Protein AF-A0A820RK77-F1 (afdb_monomer_lite)

Radius of gyration: 16.54 Å; chains: 1; bounding box: 30×36×49 Å

Organism: NCBI:txid433720

Secondary structure (DSSP, 8-state):
-HHHHHH-HHHHHHHHHTTEEEES-TTSTT-EEEE--TTTS-HHHHHHHHHHHH-PPPSSHHHHTTTS---HHHHHHT-HHHHHHHTT-HHHHTS--

pLDDT: mean 74.95, std 13.91, range [43.22, 89.5]

Sequence (97 aa):
MRKLIREMPKMALLMLNKCSIMVGDSGTNVHKIIFVYEFLEDQYTINDWEEDNFGVQKKSEELMSALYTTNKVDLVRHHPLFMMESCEIPDLMSHPL

Structure (mmCIF, N/CA/C/O backbone):
data_AF-A0A820RK77-F1
#
_entry.id   AF-A0A820RK77-F1
#
loop_
_atom_site.group_PDB
_atom_site.id
_atom_site.type_symbol
_atom_site.label_atom_id
_atom_site.label_alt_id
_atom_site.label_comp_id
_atom_site.label_asym_id
_atom_site.label_entity_id
_atom_site.label_seq_id
_atom_site.pdbx_PDB_ins_code
_atom_site.Cartn_x
_atom_site.Cartn_y
_atom_site.Cartn_z
_atom_site.occupancy
_atom_site.B_iso_or_equiv
_atom_site.auth_seq_id
_atom_site.auth_comp_id
_atom_site.auth_asym_id
_atom_site.auth_atom_id
_atom_site.pdbx_PDB_model_num
ATOM 1 N N . MET A 1 1 ? -2.973 3.610 -8.177 1.00 82.19 1 MET A N 1
ATOM 2 C CA . MET A 1 1 ? -2.175 3.957 -6.983 1.00 82.19 1 MET A CA 1
ATOM 3 C C . MET A 1 1 ? -0.754 4.453 -7.283 1.00 82.19 1 MET A C 1
ATOM 5 O O . MET A 1 1 ? -0.400 5.533 -6.837 1.00 82.19 1 MET A O 1
ATOM 9 N N . ARG A 1 2 ? 0.045 3.737 -8.087 1.00 81.94 2 ARG A N 1
ATOM 10 C CA . ARG A 1 2 ? 1.461 4.051 -8.410 1.00 81.94 2 ARG A CA 1
ATOM 11 C C . ARG A 1 2 ? 1.759 5.526 -8.749 1.00 81.94 2 ARG A C 1
ATOM 13 O O . ARG A 1 2 ? 2.583 6.159 -8.099 1.00 81.94 2 ARG A O 1
ATOM 20 N N . LYS A 1 3 ? 1.040 6.107 -9.722 1.00 82.69 3 LYS A N 1
ATOM 21 C CA . LYS A 1 3 ? 1.182 7.536 -10.089 1.00 82.69 3 LYS A CA 1
ATOM 22 C C . LYS A 1 3 ? 0.843 8.478 -8.927 1.00 82.69 3 LYS A C 1
ATOM 24 O O . LYS A 1 3 ? 1.512 9.485 -8.749 1.00 82.69 3 LYS A O 1
ATOM 29 N N . LEU A 1 4 ? -0.154 8.119 -8.116 1.00 85.44 4 LEU A N 1
ATOM 30 C CA . LEU A 1 4 ? -0.611 8.921 -6.983 1.00 85.44 4 LEU A CA 1
ATOM 31 C C . LEU A 1 4 ? 0.452 8.996 -5.880 1.00 85.44 4 LEU A C 1
ATOM 33 O O . LEU A 1 4 ? 0.691 10.076 -5.361 1.00 85.44 4 LEU A O 1
ATOM 37 N N . ILE A 1 5 ? 1.124 7.881 -5.573 1.00 85.75 5 ILE A N 1
ATOM 38 C CA . ILE A 1 5 ? 2.228 7.839 -4.596 1.00 85.75 5 ILE A CA 1
ATOM 39 C C . ILE A 1 5 ? 3.371 8.755 -5.045 1.00 85.75 5 ILE A C 1
ATOM 41 O O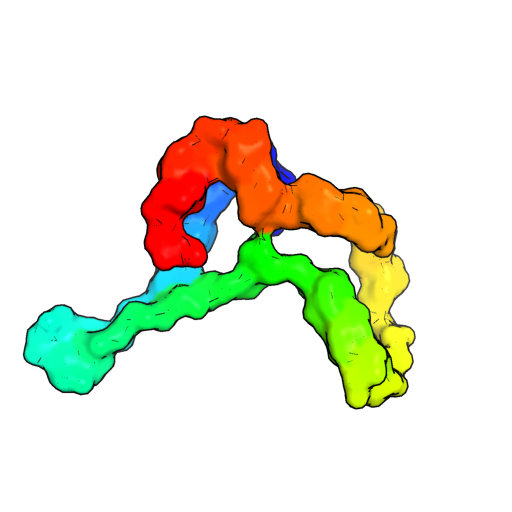 . ILE A 1 5 ? 3.874 9.544 -4.253 1.00 85.75 5 ILE A O 1
ATOM 45 N N . ARG A 1 6 ? 3.733 8.691 -6.331 1.00 84.06 6 ARG A N 1
ATOM 46 C CA . ARG A 1 6 ? 4.851 9.458 -6.891 1.00 84.06 6 ARG A CA 1
ATOM 47 C C . ARG A 1 6 ? 4.565 10.955 -7.014 1.00 84.06 6 ARG A C 1
ATOM 49 O O . ARG A 1 6 ? 5.430 11.768 -6.724 1.00 84.06 6 ARG A O 1
ATOM 56 N N . GLU A 1 7 ? 3.387 11.320 -7.513 1.00 88.06 7 GLU A N 1
ATOM 57 C CA . GLU A 1 7 ? 3.093 12.702 -7.922 1.00 88.06 7 GLU A CA 1
ATOM 58 C C . GLU A 1 7 ? 2.275 13.467 -6.875 1.00 88.06 7 GLU A C 1
ATOM 60 O O . GLU A 1 7 ? 2.376 14.688 -6.781 1.00 88.06 7 GLU A O 1
ATOM 65 N N . MET A 1 8 ? 1.462 12.773 -6.072 1.00 89.50 8 MET A N 1
ATOM 66 C CA . MET A 1 8 ? 0.548 13.389 -5.104 1.00 89.50 8 MET A CA 1
ATOM 67 C C . MET A 1 8 ? 0.449 12.570 -3.803 1.00 89.50 8 MET A C 1
ATOM 69 O O . MET A 1 8 ? -0.633 12.087 -3.448 1.00 89.50 8 MET A O 1
ATOM 73 N N . PRO A 1 9 ? 1.540 12.446 -3.032 1.00 87.50 9 PRO A N 1
ATOM 74 C CA . PRO A 1 9 ? 1.597 11.549 -1.876 1.00 87.50 9 PRO A CA 1
ATOM 75 C C . PRO A 1 9 ? 0.600 11.901 -0.763 1.00 87.50 9 PRO A C 1
ATOM 77 O O . PRO A 1 9 ? 0.039 11.021 -0.116 1.00 87.50 9 PRO A O 1
ATOM 80 N N . LYS A 1 10 ? 0.269 13.188 -0.597 1.00 88.62 10 LYS A N 1
ATOM 81 C CA . LYS A 1 10 ? -0.793 13.624 0.328 1.00 88.62 10 LYS A CA 1
ATOM 82 C C . LYS A 1 10 ? -2.168 13.076 -0.065 1.00 88.62 10 LYS A C 1
ATOM 84 O O . LYS A 1 10 ? -2.963 12.714 0.795 1.00 88.62 10 LYS A O 1
ATOM 89 N N . MET A 1 11 ? -2.450 13.004 -1.366 1.00 88.81 11 MET A N 1
ATOM 90 C CA . MET A 1 11 ? -3.700 12.435 -1.871 1.00 88.81 11 MET A CA 1
ATOM 91 C C . MET A 1 11 ? -3.691 10.907 -1.763 1.00 88.81 11 MET A C 1
ATOM 93 O O . MET A 1 11 ? -4.725 10.313 -1.471 1.00 88.81 11 MET A O 1
ATOM 97 N N . ALA A 1 12 ? -2.524 10.278 -1.942 1.00 88.81 12 ALA A N 1
ATOM 98 C CA . ALA A 1 12 ? -2.342 8.852 -1.690 1.00 88.81 12 ALA A CA 1
ATOM 99 C C . ALA A 1 12 ? -2.701 8.481 -0.243 1.00 88.81 12 ALA A C 1
ATOM 101 O O . ALA A 1 12 ? -3.473 7.549 -0.037 1.00 88.81 12 ALA A O 1
ATOM 102 N N . LEU A 1 13 ? -2.244 9.265 0.735 1.00 87.69 13 LEU A N 1
ATOM 103 C CA . LEU A 1 13 ? -2.581 9.067 2.145 1.00 87.69 13 LEU A CA 1
ATOM 104 C C . LEU A 1 13 ? -4.093 9.180 2.411 1.00 87.69 13 LEU A C 1
ATOM 106 O O . LEU A 1 13 ? -4.677 8.343 3.092 1.00 87.69 13 LEU A O 1
ATOM 110 N N . LEU A 1 14 ? -4.760 10.181 1.823 1.00 89.38 14 LEU A N 1
ATOM 111 C CA . LEU A 1 14 ? -6.218 10.330 1.935 1.00 89.38 14 LEU A CA 1
ATOM 112 C C . LEU A 1 14 ? -6.984 9.146 1.330 1.00 89.38 14 LEU A C 1
ATOM 114 O O . LEU A 1 14 ? -8.055 8.794 1.822 1.00 89.38 14 LEU A O 1
ATOM 118 N N . MET A 1 15 ? -6.448 8.547 0.268 1.00 88.19 15 MET A N 1
ATOM 119 C CA . MET A 1 15 ? -6.987 7.327 -0.331 1.00 88.19 15 MET A CA 1
ATOM 120 C C . MET A 1 15 ? -6.857 6.136 0.626 1.00 88.19 15 MET A C 1
ATOM 122 O O . MET A 1 15 ? -7.845 5.448 0.867 1.00 88.19 15 MET A O 1
ATOM 126 N N . LEU A 1 16 ? -5.683 5.934 1.235 1.00 89.06 16 LEU A N 1
ATOM 127 C CA . LEU A 1 16 ? -5.467 4.847 2.198 1.00 89.06 16 LEU A CA 1
ATOM 128 C C . LEU A 1 16 ? -6.344 4.986 3.446 1.00 89.06 16 LEU A C 1
ATOM 130 O O . LEU A 1 16 ? -6.909 3.997 3.902 1.00 89.06 16 LEU A O 1
ATOM 134 N N . ASN A 1 17 ? -6.575 6.206 3.935 1.00 87.25 17 ASN A N 1
ATOM 135 C CA . ASN A 1 17 ? -7.505 6.438 5.045 1.00 87.25 17 ASN A CA 1
ATOM 136 C C . ASN A 1 17 ? -8.917 5.899 4.746 1.00 87.25 17 ASN A C 1
ATOM 138 O O . ASN A 1 17 ? -9.575 5.348 5.629 1.00 87.25 17 ASN A O 1
ATOM 142 N N . LYS A 1 18 ? -9.378 6.009 3.491 1.00 88.81 18 LYS A N 1
ATOM 143 C CA . LYS A 1 18 ? -10.688 5.485 3.059 1.00 88.81 18 LYS A CA 1
ATOM 144 C C . LYS A 1 18 ? -10.739 3.962 2.955 1.00 88.81 18 LYS A C 1
ATOM 146 O O . LYS A 1 18 ? -11.825 3.409 2.828 1.00 88.81 18 LYS A O 1
ATOM 151 N N . CYS A 1 19 ? -9.591 3.300 3.011 1.00 88.19 19 CYS A N 1
ATOM 152 C CA . CYS A 1 19 ? -9.486 1.849 2.945 1.00 88.19 19 CYS A CA 1
ATOM 153 C C . CYS A 1 19 ? -9.549 1.198 4.337 1.00 88.19 19 CYS A C 1
ATOM 155 O O . CYS A 1 19 ? -9.454 -0.021 4.455 1.00 88.19 19 CYS A O 1
ATOM 157 N N . SER A 1 20 ? -9.741 1.999 5.389 1.00 88.88 20 SER A N 1
ATOM 158 C CA . SER A 1 20 ? -10.068 1.523 6.730 1.00 88.88 20 SER A CA 1
ATOM 159 C C . SER A 1 20 ? -11.576 1.623 6.973 1.00 88.88 20 SER A C 1
ATOM 161 O O . SER A 1 20 ? -12.191 2.674 6.790 1.00 88.88 20 SER A O 1
ATOM 163 N N . ILE A 1 21 ? -12.189 0.514 7.377 1.00 89.25 21 ILE A N 1
ATOM 164 C CA . ILE A 1 21 ? -13.612 0.431 7.700 1.00 89.25 21 ILE A CA 1
ATOM 165 C C . ILE A 1 21 ? -13.731 0.070 9.174 1.00 89.25 21 ILE A C 1
ATOM 167 O O . ILE A 1 21 ? -13.349 -1.021 9.594 1.00 89.25 21 ILE A O 1
ATOM 171 N N . MET A 1 22 ? -14.287 0.981 9.964 1.00 89.06 22 MET A N 1
ATOM 172 C CA . MET A 1 22 ? -14.597 0.729 11.367 1.00 89.06 22 MET A CA 1
ATOM 173 C C . MET A 1 22 ? -16.025 0.197 11.484 1.00 89.06 22 MET A C 1
ATOM 175 O O . MET A 1 22 ? -16.966 0.808 10.981 1.00 89.06 22 MET A O 1
ATOM 179 N N . VAL A 1 23 ? -16.191 -0.942 12.151 1.00 88.69 23 VAL A N 1
ATOM 180 C CA . VAL A 1 23 ? -17.501 -1.511 12.470 1.00 88.69 23 VAL A CA 1
ATOM 181 C C . VAL A 1 23 ? -17.636 -1.583 13.982 1.00 88.69 23 VAL A C 1
ATOM 183 O O . VAL A 1 23 ? -16.833 -2.236 14.643 1.00 88.69 23 VAL A O 1
ATOM 186 N N . GLY A 1 24 ? -18.671 -0.932 14.510 1.00 85.38 24 GLY A N 1
ATOM 187 C CA . GLY A 1 24 ? -18.935 -0.843 15.945 1.00 85.38 24 GLY A CA 1
ATOM 188 C C . GLY A 1 24 ? -18.023 0.149 16.675 1.00 85.38 24 GLY A C 1
ATOM 189 O O . GLY A 1 24 ? -16.882 0.392 16.280 1.00 85.38 24 GLY A O 1
ATOM 190 N N . ASP A 1 25 ? -18.528 0.698 17.777 1.00 86.88 25 ASP A N 1
ATOM 191 C CA . ASP A 1 25 ? -17.773 1.624 18.624 1.00 86.88 25 ASP A CA 1
ATOM 192 C C . ASP A 1 25 ? -16.787 0.876 19.521 1.00 86.88 25 ASP A C 1
ATOM 194 O O . ASP A 1 25 ? -17.038 -0.268 19.912 1.00 86.88 25 ASP A O 1
ATOM 198 N N . SER A 1 26 ? -15.707 1.555 19.911 1.00 77.56 26 SER A N 1
ATOM 199 C CA . SER A 1 26 ? -14.566 1.045 20.693 1.00 77.56 26 SER A CA 1
ATOM 200 C C . SER A 1 26 ? -14.902 0.489 22.088 1.00 77.56 26 SER A C 1
ATOM 202 O O . SER A 1 26 ? -14.025 -0.050 22.756 1.00 77.56 26 SER A O 1
ATOM 204 N N . GLY A 1 27 ? -16.165 0.569 22.519 1.00 79.38 27 GLY A N 1
ATOM 205 C CA . GLY A 1 27 ? -16.677 -0.026 23.760 1.00 79.38 27 GLY A CA 1
ATOM 206 C C . GLY A 1 27 ? -17.641 -1.202 23.565 1.00 79.38 27 GLY A C 1
ATOM 207 O O . GLY A 1 27 ? -18.201 -1.692 24.543 1.00 79.38 27 GLY A O 1
ATOM 208 N N . THR A 1 28 ? -17.882 -1.643 22.328 1.00 82.00 28 THR A N 1
ATOM 209 C CA . THR A 1 28 ? -18.829 -2.728 22.027 1.00 82.00 28 THR A CA 1
ATOM 210 C C . THR A 1 28 ? -18.107 -4.035 21.709 1.00 82.00 28 THR A C 1
ATOM 212 O O . THR A 1 28 ? -17.035 -4.036 21.110 1.00 82.00 28 THR A O 1
ATOM 215 N N . ASN A 1 29 ? -18.740 -5.174 22.009 1.00 82.88 29 ASN A N 1
ATOM 216 C CA . ASN A 1 29 ? -18.234 -6.511 21.646 1.00 82.88 29 ASN A CA 1
ATOM 217 C C . ASN A 1 29 ? -18.130 -6.747 20.123 1.00 82.88 29 ASN A C 1
ATOM 219 O O . ASN A 1 29 ? -17.731 -7.825 19.692 1.00 82.88 29 ASN A O 1
ATOM 223 N N . VAL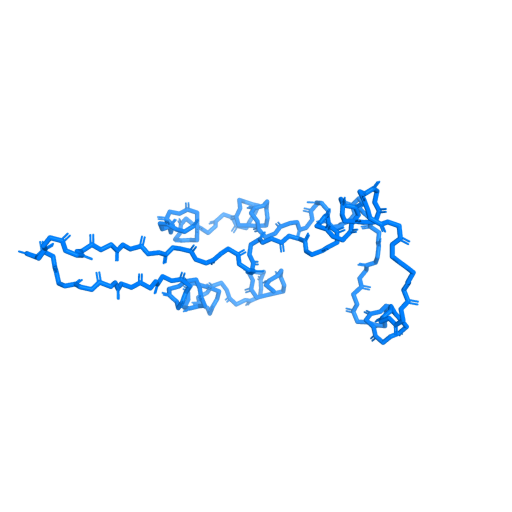 A 1 30 ? -18.538 -5.770 19.308 1.00 85.62 30 VAL A N 1
ATOM 224 C CA . VAL A 1 30 ? -18.563 -5.835 17.842 1.00 85.62 30 VAL A CA 1
ATOM 225 C C . VAL A 1 30 ? -17.485 -4.931 17.228 1.00 85.62 30 VAL A C 1
ATOM 227 O O . VAL A 1 30 ? -17.385 -4.871 16.005 1.00 85.62 30 VAL A O 1
ATOM 230 N N . HIS A 1 31 ? -16.667 -4.250 18.044 1.00 89.38 31 HIS A N 1
ATOM 231 C CA . HIS A 1 31 ? -15.620 -3.364 17.545 1.00 89.38 31 HIS A CA 1
ATOM 232 C C . HIS A 1 31 ? -14.594 -4.127 16.704 1.00 89.38 31 HIS A C 1
ATOM 234 O O . HIS A 1 31 ? -13.890 -5.010 17.198 1.00 89.38 31 HIS A O 1
ATOM 240 N N . LYS A 1 32 ? -14.497 -3.765 15.427 1.00 88.88 32 LYS A N 1
ATOM 241 C CA . LYS A 1 32 ? -13.490 -4.276 14.499 1.00 88.88 32 LYS A CA 1
ATOM 242 C C . LYS A 1 32 ? -13.094 -3.194 13.504 1.00 88.88 32 LYS A C 1
ATOM 244 O O . LYS A 1 32 ? -13.927 -2.405 13.060 1.00 88.88 32 LYS A O 1
ATOM 249 N N . ILE A 1 33 ? -11.822 -3.197 13.130 1.00 88.25 33 ILE A N 1
ATOM 250 C CA . ILE A 1 33 ? -11.286 -2.377 12.046 1.00 88.25 33 ILE A CA 1
ATOM 251 C C . ILE A 1 33 ? -10.916 -3.335 10.919 1.00 88.25 33 ILE A C 1
ATOM 253 O O . ILE A 1 33 ? -10.220 -4.323 11.144 1.00 88.25 33 ILE A O 1
ATOM 257 N N . ILE A 1 34 ? -11.439 -3.075 9.728 1.00 88.50 34 ILE A N 1
ATOM 258 C CA . ILE A 1 34 ? -11.200 -3.863 8.523 1.00 88.50 34 ILE A CA 1
ATOM 259 C C . ILE A 1 34 ? -10.353 -3.013 7.583 1.00 88.50 34 ILE A C 1
ATOM 261 O O . ILE A 1 34 ? -10.709 -1.871 7.295 1.00 88.50 34 ILE A O 1
ATOM 265 N N . PHE A 1 35 ? -9.257 -3.581 7.098 1.00 89.31 35 PHE A N 1
ATOM 266 C CA . PHE A 1 35 ? -8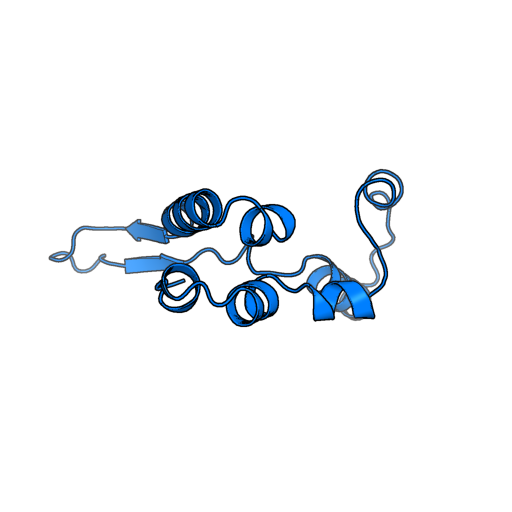.366 -2.947 6.136 1.00 89.31 35 PHE A CA 1
ATOM 267 C C . PHE A 1 35 ? -8.582 -3.556 4.750 1.00 89.31 35 PHE A C 1
ATOM 269 O O . PHE A 1 35 ? -8.597 -4.778 4.600 1.00 89.31 35 PHE A O 1
ATOM 276 N N . VAL A 1 36 ? -8.795 -2.702 3.749 1.00 86.38 36 VAL A N 1
ATOM 277 C CA . VAL A 1 36 ? -9.012 -3.089 2.351 1.00 86.38 36 VAL A CA 1
ATOM 278 C C . VAL A 1 36 ? -7.744 -2.803 1.551 1.00 86.38 36 VAL A C 1
ATOM 280 O O . VAL A 1 36 ? -7.341 -1.654 1.406 1.00 86.38 36 VAL A O 1
ATOM 283 N N . TYR A 1 37 ? -7.128 -3.848 1.004 1.00 83.69 37 TYR A N 1
ATOM 284 C CA . TYR A 1 37 ? -5.819 -3.771 0.345 1.00 83.69 37 TYR A CA 1
ATOM 285 C C . TYR A 1 37 ? -5.884 -3.552 -1.177 1.00 83.69 37 TYR A C 1
ATOM 287 O O . TYR A 1 37 ? -4.849 -3.552 -1.837 1.00 83.69 37 TYR A O 1
ATOM 295 N N . GLU A 1 38 ? -7.070 -3.281 -1.735 1.00 81.06 38 GLU A N 1
ATOM 296 C CA . GLU A 1 38 ? -7.338 -3.198 -3.186 1.00 81.06 38 GLU A CA 1
ATOM 297 C C . GLU A 1 38 ? -6.343 -2.314 -3.965 1.00 81.06 38 GLU A C 1
ATOM 299 O O . GLU A 1 38 ? -5.982 -2.618 -5.100 1.00 81.06 38 GLU A O 1
ATOM 304 N N . PHE A 1 39 ? -5.870 -1.214 -3.370 1.00 81.75 39 PHE A N 1
ATOM 305 C CA . PHE A 1 39 ? -4.946 -0.284 -4.036 1.00 81.75 39 PHE A CA 1
ATOM 306 C C . PHE A 1 39 ? -3.463 -0.573 -3.788 1.00 81.75 39 PHE A C 1
ATOM 308 O O . PHE A 1 39 ? -2.610 0.045 -4.438 1.00 81.75 39 PHE A O 1
ATOM 315 N N . LEU A 1 40 ? -3.166 -1.450 -2.830 1.00 79.56 40 LEU A N 1
ATOM 316 C CA . LEU A 1 40 ? -1.823 -1.935 -2.529 1.00 79.56 40 LEU A CA 1
ATOM 317 C C . LEU A 1 40 ? -1.518 -3.236 -3.261 1.00 79.56 40 LEU A C 1
ATOM 319 O O . LEU A 1 40 ? -0.348 -3.526 -3.472 1.00 79.56 40 LEU A O 1
ATOM 323 N N . GLU A 1 41 ? -2.544 -3.970 -3.678 1.00 72.88 41 GLU A N 1
ATOM 324 C CA . GLU A 1 41 ? -2.409 -5.190 -4.456 1.00 72.88 41 GLU A CA 1
ATOM 325 C C . GLU A 1 41 ? -2.082 -4.910 -5.929 1.00 72.88 41 GLU A C 1
ATOM 327 O O . GLU A 1 41 ? -2.574 -3.965 -6.556 1.00 72.88 41 GLU A O 1
ATOM 332 N N . ASP A 1 42 ? -1.239 -5.766 -6.505 1.00 68.06 42 ASP A N 1
ATOM 333 C CA . ASP A 1 42 ? -1.002 -5.788 -7.940 1.00 68.06 42 ASP A CA 1
ATOM 334 C C . ASP A 1 42 ? -1.951 -6.793 -8.591 1.00 68.06 42 ASP A C 1
ATOM 336 O O . ASP A 1 42 ? -1.711 -8.001 -8.557 1.00 68.06 42 ASP A O 1
ATOM 340 N N . GLN A 1 43 ? -3.031 -6.291 -9.199 1.00 64.88 43 GLN A N 1
ATOM 341 C CA . GLN A 1 43 ? -4.008 -7.131 -9.901 1.00 64.88 43 GLN A CA 1
ATOM 342 C C . GLN A 1 43 ? -3.361 -8.011 -10.978 1.00 64.88 43 GLN A C 1
ATOM 344 O O . GLN A 1 43 ? -3.893 -9.064 -11.293 1.00 64.88 43 GLN A O 1
ATOM 349 N N . TYR A 1 44 ? -2.193 -7.638 -11.510 1.00 62.22 44 TYR A N 1
ATOM 350 C CA . TYR A 1 44 ? -1.450 -8.503 -12.426 1.00 62.22 44 TYR A CA 1
ATOM 351 C C . TYR A 1 44 ? -0.909 -9.766 -11.753 1.00 62.22 44 TYR A C 1
ATOM 353 O O . TYR A 1 44 ? -0.986 -10.840 -12.338 1.00 62.22 44 TYR A O 1
ATOM 361 N N . THR A 1 45 ? -0.384 -9.650 -10.533 1.00 60.72 45 THR A N 1
ATOM 362 C CA . THR A 1 45 ? 0.095 -10.800 -9.752 1.00 60.72 45 THR A CA 1
ATOM 363 C C . THR A 1 45 ? -1.074 -11.690 -9.332 1.00 60.72 45 THR A C 1
ATOM 365 O O . THR A 1 45 ? -0.956 -12.910 -9.381 1.00 60.72 45 THR A O 1
ATOM 368 N N . ILE A 1 46 ? -2.214 -11.086 -8.976 1.00 59.47 46 ILE A N 1
ATOM 369 C CA . ILE A 1 46 ? -3.445 -11.813 -8.631 1.00 59.47 46 ILE A CA 1
ATOM 370 C C . ILE A 1 46 ? -3.993 -12.558 -9.853 1.00 59.47 46 ILE A C 1
ATOM 372 O O . ILE A 1 46 ? -4.257 -13.751 -9.762 1.00 59.47 46 ILE A O 1
ATOM 376 N N . ASN A 1 47 ? -4.089 -11.895 -11.008 1.00 61.91 47 ASN A N 1
ATOM 377 C CA . ASN A 1 47 ? -4.584 -12.512 -12.239 1.00 61.91 47 ASN A CA 1
ATOM 378 C C . ASN A 1 47 ? -3.670 -13.643 -12.731 1.00 61.91 47 ASN A C 1
ATOM 380 O O . ASN A 1 47 ? -4.175 -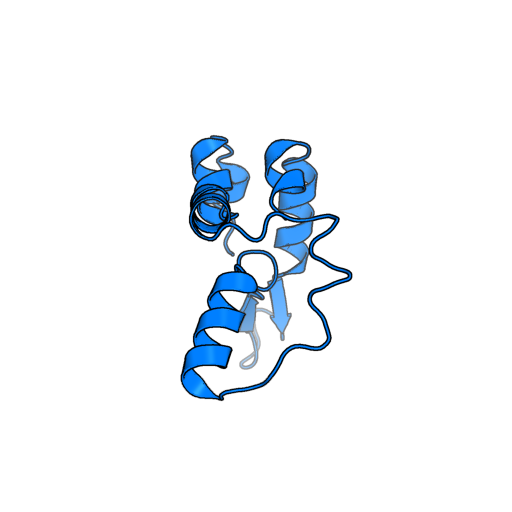14.640 -13.223 1.00 61.91 47 ASN A O 1
ATOM 384 N N . ASP A 1 48 ? -2.346 -13.535 -12.569 1.00 61.72 48 ASP A N 1
ATOM 385 C CA . ASP A 1 48 ? -1.402 -14.615 -12.908 1.00 61.72 48 ASP A CA 1
ATOM 386 C C . ASP A 1 48 ? -1.612 -15.840 -11.999 1.00 61.72 48 ASP A C 1
ATOM 388 O O . ASP A 1 48 ? -1.664 -16.970 -12.475 1.00 61.72 48 ASP A O 1
ATOM 392 N N . TRP A 1 49 ? -1.825 -15.618 -10.695 1.00 57.47 49 TRP A N 1
ATOM 393 C CA . TRP A 1 49 ? -2.179 -16.688 -9.757 1.00 57.47 49 TRP A CA 1
ATOM 394 C C . TRP A 1 49 ? -3.546 -17.307 -10.068 1.00 57.47 49 TRP A C 1
ATOM 396 O O . TRP A 1 49 ? -3.725 -18.510 -9.891 1.00 57.47 49 TRP A O 1
ATOM 406 N N . GLU A 1 50 ? -4.524 -16.517 -10.507 1.00 58.19 50 GLU A N 1
ATOM 407 C CA . GLU A 1 50 ? -5.840 -17.022 -10.911 1.00 58.19 50 GLU A CA 1
ATOM 408 C C . GLU A 1 50 ? -5.794 -17.760 -12.257 1.00 58.19 50 GLU A C 1
ATOM 410 O O . GLU A 1 50 ? -6.453 -18.788 -12.407 1.00 58.19 50 GLU A O 1
ATOM 415 N N . GLU A 1 51 ? -4.991 -17.301 -13.219 1.00 59.38 51 GLU A N 1
ATOM 416 C CA . GLU A 1 51 ? -4.768 -17.966 -14.509 1.00 59.38 51 GLU A CA 1
ATOM 417 C C . GLU A 1 51 ? -4.084 -19.326 -14.321 1.00 59.38 51 GLU A C 1
ATOM 419 O O . GLU A 1 51 ? -4.557 -20.318 -14.887 1.00 59.38 51 GLU A O 1
ATOM 424 N N . ASP A 1 52 ? -3.059 -19.397 -13.464 1.00 57.97 52 ASP A N 1
ATOM 425 C CA . ASP A 1 52 ? -2.364 -20.643 -13.115 1.00 57.97 52 ASP A CA 1
ATOM 426 C C . ASP A 1 52 ? -3.269 -21.632 -12.354 1.00 57.97 52 ASP A C 1
ATOM 428 O O . ASP A 1 52 ? -3.111 -22.847 -12.493 1.00 57.97 52 ASP A O 1
ATOM 432 N N . ASN A 1 53 ? -4.244 -21.141 -11.578 1.00 52.47 53 ASN A N 1
ATOM 433 C CA . ASN A 1 53 ? -5.125 -21.988 -10.764 1.00 52.47 53 ASN A CA 1
ATOM 434 C C . ASN A 1 53 ? -6.475 -22.338 -11.420 1.00 52.47 53 ASN A C 1
ATOM 436 O O . ASN A 1 53 ? -7.068 -23.354 -11.052 1.00 52.47 53 ASN A O 1
ATOM 440 N N . PHE A 1 54 ? -6.982 -21.544 -12.373 1.00 54.28 54 PHE A N 1
ATOM 441 C CA . PHE A 1 54 ? -8.348 -21.698 -12.903 1.00 54.28 54 PHE A CA 1
ATOM 442 C C . PHE A 1 54 ? -8.491 -21.632 -14.432 1.00 54.28 54 PHE A C 1
ATOM 444 O O . PHE A 1 54 ? -9.598 -21.840 -14.931 1.00 54.28 54 PHE A O 1
ATOM 451 N N . GLY A 1 55 ? -7.418 -21.414 -15.205 1.00 51.03 55 GLY A N 1
ATOM 452 C CA . GLY A 1 55 ? -7.439 -21.591 -16.667 1.00 51.03 55 GLY A CA 1
ATOM 453 C C . GLY A 1 55 ? -8.467 -20.730 -17.420 1.00 51.03 55 GLY A C 1
ATOM 454 O O . GLY A 1 55 ? -9.014 -21.162 -18.438 1.00 51.03 55 GLY A O 1
ATOM 455 N N . VAL A 1 56 ? -8.774 -19.528 -16.923 1.00 54.19 56 VAL A N 1
ATOM 456 C CA . VAL A 1 56 ? -9.814 -18.654 -17.490 1.00 54.19 56 VAL A CA 1
ATOM 457 C C . VAL A 1 56 ? -9.230 -17.742 -18.578 1.00 54.19 56 VAL A C 1
ATOM 459 O O . VAL A 1 56 ? -8.340 -16.936 -18.330 1.00 54.19 56 VAL A O 1
ATOM 462 N N . GLN A 1 57 ? -9.750 -17.857 -19.807 1.00 49.78 57 GLN A N 1
ATOM 463 C CA . GLN A 1 57 ? -9.331 -17.063 -20.971 1.00 49.78 57 GLN A CA 1
ATOM 464 C C . GLN A 1 57 ? -9.860 -15.614 -20.959 1.00 49.78 57 GLN A C 1
ATOM 466 O O . GLN A 1 57 ? -11.033 -15.342 -20.700 1.00 49.78 57 GLN A O 1
ATOM 471 N N . LYS A 1 58 ? -8.960 -14.697 -21.333 1.00 52.97 58 LYS A N 1
ATOM 472 C CA . LYS A 1 58 ? -9.063 -13.231 -21.319 1.00 52.97 58 LYS A CA 1
ATOM 473 C C . LYS A 1 58 ? -9.991 -12.637 -22.378 1.00 52.97 58 LYS A C 1
ATOM 475 O O . LYS A 1 58 ? -9.819 -12.856 -23.572 1.00 52.97 58 LYS A O 1
ATOM 480 N N . LYS A 1 59 ? -10.902 -11.761 -21.934 1.00 43.22 59 LYS A N 1
ATOM 481 C CA . LYS A 1 59 ? -11.667 -10.835 -22.797 1.00 43.22 59 LYS A CA 1
ATOM 482 C C . LYS A 1 59 ? -11.520 -9.355 -22.399 1.00 43.22 59 LYS A C 1
ATOM 484 O O . LYS A 1 59 ? -12.216 -8.510 -22.946 1.00 43.22 59 LYS A O 1
ATOM 489 N N . SER A 1 60 ? -10.628 -9.037 -21.453 1.00 49.41 60 SER A N 1
ATOM 490 C CA . SER A 1 60 ? -10.505 -7.695 -20.848 1.00 49.41 60 SER A CA 1
ATOM 491 C C . SER A 1 60 ? -9.164 -6.980 -21.107 1.00 49.41 60 SER A C 1
ATOM 493 O O . SER A 1 60 ? -9.013 -5.823 -20.715 1.00 49.41 60 SER A O 1
ATOM 495 N N . GLU A 1 61 ? -8.176 -7.624 -21.734 1.00 52.72 61 GLU A N 1
ATOM 496 C CA . GLU A 1 61 ? -6.806 -7.080 -21.823 1.00 52.72 61 GLU A CA 1
ATOM 497 C C . GLU A 1 61 ? -6.616 -5.961 -22.857 1.00 52.72 61 GLU A C 1
ATOM 499 O O . GLU A 1 61 ? -5.809 -5.057 -22.628 1.00 52.72 61 GLU A O 1
ATOM 504 N N . GLU A 1 62 ? -7.367 -5.964 -23.963 1.00 49.28 62 GLU A N 1
ATOM 505 C CA . GLU A 1 62 ? -7.134 -5.019 -25.069 1.00 49.28 62 GLU A CA 1
ATOM 506 C C . GLU A 1 62 ? -7.372 -3.551 -24.682 1.00 49.28 62 GLU A C 1
ATOM 508 O O . GLU A 1 62 ? -6.698 -2.666 -25.205 1.00 49.28 62 GLU A O 1
ATOM 513 N N . LEU A 1 63 ? -8.269 -3.268 -23.729 1.00 43.41 63 LEU A N 1
ATOM 514 C CA . LEU A 1 63 ? -8.543 -1.889 -23.302 1.00 43.41 63 LEU A CA 1
ATOM 515 C C . LEU A 1 63 ? -7.564 -1.370 -22.233 1.00 43.41 63 LEU A C 1
ATOM 517 O O . LEU A 1 63 ? -7.334 -0.165 -22.145 1.00 43.41 63 LEU A O 1
ATOM 521 N N . MET A 1 64 ? -6.966 -2.258 -21.433 1.00 48.53 64 MET A N 1
ATOM 522 C CA . MET A 1 64 ? -6.065 -1.886 -20.331 1.00 48.53 64 MET A CA 1
ATOM 523 C C . MET A 1 64 ? -4.599 -1.767 -20.771 1.00 48.53 64 MET A C 1
ATOM 525 O O . MET A 1 64 ? -3.851 -0.962 -20.209 1.00 48.53 64 MET A O 1
ATOM 529 N N . SER A 1 65 ? -4.202 -2.497 -21.821 1.00 50.12 65 SER A N 1
ATOM 530 C CA . SER A 1 65 ? -2.842 -2.474 -22.384 1.00 50.12 65 SER A CA 1
ATOM 531 C C . SER A 1 65 ? -2.413 -1.106 -22.933 1.00 50.12 65 SER A C 1
ATOM 533 O O . SER A 1 65 ? -1.217 -0.863 -23.077 1.00 50.12 65 SER A O 1
ATOM 535 N N . ALA A 1 66 ? -3.350 -0.209 -23.259 1.00 47.91 66 ALA A N 1
ATOM 536 C CA . ALA A 1 66 ? -3.024 1.106 -23.818 1.00 47.91 66 ALA A CA 1
ATOM 537 C C . ALA A 1 66 ? -2.624 2.148 -22.752 1.00 47.91 66 ALA A C 1
ATOM 539 O O . ALA A 1 66 ? -2.027 3.170 -23.083 1.00 47.91 66 ALA A O 1
ATOM 540 N N . LEU A 1 67 ? -2.948 1.908 -21.475 1.00 47.94 67 LEU A N 1
ATOM 541 C CA . LEU A 1 67 ? -2.723 2.861 -20.377 1.00 47.94 67 LEU A CA 1
ATOM 542 C C . LEU A 1 67 ? -1.727 2.362 -19.320 1.00 47.94 67 LEU A C 1
ATOM 544 O O . LEU A 1 67 ? -1.219 3.171 -18.534 1.00 47.94 67 LEU A O 1
ATOM 548 N N . TYR A 1 68 ? -1.432 1.061 -19.304 1.00 58.47 68 TYR A N 1
ATOM 549 C CA . TYR A 1 68 ? -0.602 0.416 -18.290 1.00 58.47 68 TYR A CA 1
ATOM 550 C C . TYR A 1 68 ? 0.393 -0.562 -18.919 1.00 58.47 68 TYR A C 1
ATOM 552 O O . TYR A 1 68 ? 0.090 -1.224 -19.908 1.00 58.47 68 TYR A O 1
ATOM 560 N N . THR A 1 69 ? 1.591 -0.648 -18.331 1.00 65.25 69 THR A N 1
ATOM 561 C CA . THR A 1 69 ? 2.581 -1.662 -18.719 1.00 65.25 69 THR A CA 1
ATOM 562 C C . THR A 1 69 ? 2.103 -3.044 -18.287 1.00 65.25 69 THR A C 1
ATOM 564 O O . THR A 1 69 ? 1.573 -3.203 -17.190 1.00 65.25 69 THR A O 1
ATOM 567 N N . THR A 1 70 ? 2.304 -4.035 -19.148 1.00 67.81 70 THR A N 1
ATOM 568 C CA . THR A 1 70 ? 2.034 -5.455 -18.878 1.00 67.81 70 THR A CA 1
ATOM 569 C C . THR A 1 70 ? 3.313 -6.211 -18.493 1.00 67.81 70 THR A C 1
ATOM 571 O O . THR A 1 70 ? 3.289 -7.410 -18.218 1.00 67.81 70 THR A O 1
ATOM 574 N N . ASN A 1 71 ? 4.459 -5.517 -18.457 1.00 73.00 71 ASN A N 1
ATOM 575 C CA . ASN A 1 71 ? 5.743 -6.109 -18.106 1.00 73.00 71 ASN A CA 1
ATOM 576 C C . ASN A 1 71 ? 5.797 -6.428 -16.606 1.00 73.00 71 ASN A C 1
ATOM 578 O O . ASN A 1 71 ? 5.897 -5.525 -15.774 1.00 73.00 71 ASN A O 1
ATOM 582 N N . LYS A 1 72 ? 5.813 -7.723 -16.274 1.00 68.88 72 LYS A N 1
ATOM 583 C CA . LYS A 1 72 ? 5.873 -8.237 -14.896 1.00 68.88 72 LYS A CA 1
ATOM 584 C C . LYS A 1 72 ? 7.021 -7.638 -14.082 1.00 68.88 72 LYS A C 1
ATOM 586 O O . LYS A 1 72 ? 6.830 -7.268 -12.928 1.00 68.88 72 LYS A O 1
ATOM 591 N N . VAL A 1 73 ? 8.206 -7.494 -14.677 1.00 74.00 73 VAL A N 1
ATOM 592 C CA . VAL A 1 73 ? 9.380 -6.952 -13.971 1.00 74.00 73 VAL A CA 1
ATOM 593 C C . VAL A 1 73 ? 9.153 -5.491 -13.592 1.00 74.00 73 VAL A C 1
ATOM 595 O O . VAL A 1 73 ? 9.471 -5.085 -12.474 1.00 74.00 73 VAL A O 1
ATOM 598 N N . ASP A 1 74 ? 8.561 -4.708 -14.493 1.00 73.38 74 ASP A N 1
ATOM 599 C CA . ASP A 1 74 ? 8.245 -3.306 -14.223 1.00 73.38 74 ASP A CA 1
ATOM 600 C C . ASP A 1 74 ? 7.097 -3.177 -13.223 1.00 73.38 74 ASP A C 1
ATOM 602 O O . ASP A 1 74 ? 7.116 -2.279 -12.382 1.00 73.38 74 ASP A O 1
ATOM 606 N N . LEU A 1 75 ? 6.123 -4.085 -13.272 1.00 73.81 75 LEU A N 1
ATOM 607 C CA . LEU A 1 75 ? 5.006 -4.111 -12.340 1.00 73.81 75 LEU A CA 1
ATOM 608 C C . LEU A 1 75 ? 5.468 -4.423 -10.911 1.00 73.81 75 LEU A C 1
ATOM 610 O O . LEU A 1 75 ? 5.134 -3.674 -9.995 1.00 73.81 75 LEU A O 1
ATOM 614 N N . VAL A 1 76 ? 6.332 -5.419 -10.722 1.00 75.06 76 VAL A N 1
ATOM 615 C CA . VAL A 1 76 ? 6.915 -5.708 -9.405 1.00 75.06 76 VAL A CA 1
ATOM 616 C C . VAL A 1 76 ? 7.787 -4.545 -8.930 1.00 75.06 76 VAL A C 1
ATOM 618 O O . VAL A 1 76 ? 7.638 -4.091 -7.802 1.00 75.06 76 VAL A O 1
ATOM 621 N N . ARG A 1 77 ? 8.656 -3.990 -9.786 1.00 74.88 77 ARG A N 1
ATOM 622 C CA . ARG A 1 77 ? 9.540 -2.869 -9.405 1.00 74.88 77 ARG A CA 1
ATOM 623 C C . ARG A 1 77 ? 8.789 -1.609 -8.989 1.00 74.88 77 ARG A C 1
ATOM 625 O O . ARG A 1 77 ? 9.263 -0.872 -8.135 1.00 74.88 77 ARG A O 1
ATOM 632 N N . HIS A 1 78 ? 7.628 -1.362 -9.585 1.00 75.88 78 HIS A N 1
ATOM 633 C CA . HIS A 1 78 ? 6.790 -0.208 -9.271 1.00 75.88 78 HIS A CA 1
ATOM 634 C C . HIS A 1 78 ? 5.580 -0.605 -8.423 1.00 75.88 78 HIS A C 1
ATOM 636 O O . HIS A 1 78 ? 4.514 0.000 -8.563 1.00 75.88 78 HIS A O 1
ATOM 642 N N . HIS A 1 79 ? 5.694 -1.655 -7.608 1.00 81.62 79 HIS A N 1
ATOM 643 C CA . HIS A 1 79 ? 4.638 -2.034 -6.679 1.00 81.62 79 HIS A CA 1
ATOM 644 C C . HIS A 1 79 ? 4.372 -0.880 -5.698 1.00 81.62 79 HIS A C 1
ATOM 646 O O . HIS A 1 79 ? 5.337 -0.278 -5.224 1.00 81.62 79 HIS A O 1
ATOM 652 N N . PRO A 1 80 ? 3.110 -0.565 -5.352 1.00 83.81 80 PRO A N 1
ATOM 653 C CA . PRO A 1 80 ? 2.781 0.520 -4.427 1.00 83.81 80 PRO A CA 1
ATOM 654 C C . PRO A 1 80 ? 3.610 0.514 -3.134 1.00 83.81 80 PRO A C 1
ATOM 656 O O . PRO A 1 80 ? 4.134 1.559 -2.769 1.00 83.81 80 PRO A O 1
ATOM 659 N N . LEU A 1 81 ? 3.810 -0.651 -2.507 1.00 83.88 81 LEU A N 1
ATOM 660 C CA . LEU A 1 81 ? 4.637 -0.785 -1.296 1.00 83.88 81 LEU A CA 1
ATOM 661 C C . LEU A 1 81 ? 6.109 -0.398 -1.522 1.00 83.88 81 LEU A C 1
ATOM 663 O O . LEU A 1 81 ? 6.639 0.438 -0.796 1.00 83.88 81 LEU A O 1
ATOM 667 N N . PHE A 1 82 ? 6.753 -0.926 -2.569 1.00 83.38 82 PHE A N 1
ATOM 668 C CA . PHE A 1 82 ? 8.135 -0.546 -2.900 1.00 83.38 82 PHE A CA 1
ATOM 669 C C . PHE A 1 82 ? 8.238 0.925 -3.304 1.00 83.38 82 PHE A C 1
ATOM 671 O O . PHE A 1 82 ? 9.231 1.589 -3.023 1.00 83.38 82 PHE A O 1
ATOM 678 N N . MET A 1 83 ? 7.195 1.468 -3.935 1.00 83.81 83 MET A N 1
ATOM 679 C CA . MET A 1 83 ? 7.147 2.886 -4.264 1.00 83.81 83 MET A CA 1
ATOM 680 C C . MET A 1 83 ? 7.078 3.757 -3.009 1.00 83.81 83 MET A C 1
ATOM 682 O O . MET A 1 83 ? 7.785 4.757 -2.955 1.00 83.81 83 MET A O 1
ATOM 686 N N . MET A 1 84 ? 6.285 3.385 -2.000 1.00 83.62 84 MET A N 1
ATOM 687 C CA . MET A 1 84 ? 6.218 4.120 -0.729 1.00 83.62 84 MET A CA 1
ATOM 688 C C . MET A 1 84 ? 7.569 4.142 -0.010 1.00 83.62 84 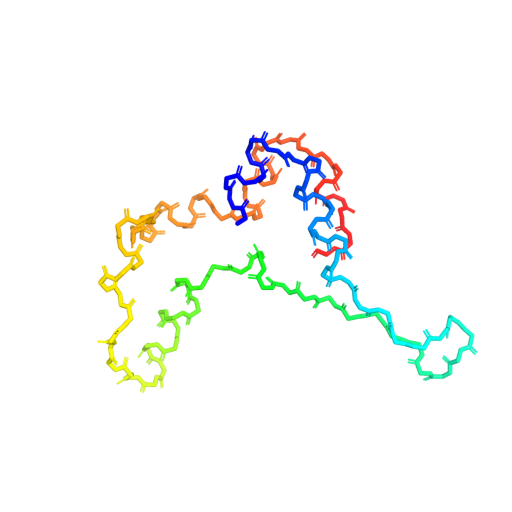MET A C 1
ATOM 690 O O . MET A 1 84 ? 7.962 5.196 0.489 1.00 83.62 84 MET A O 1
ATOM 694 N N . GLU A 1 85 ? 8.297 3.022 -0.032 1.00 82.94 85 GLU A N 1
ATOM 695 C CA . GLU A 1 85 ? 9.662 2.928 0.494 1.00 82.94 85 GLU A CA 1
ATOM 696 C C . GLU A 1 85 ? 10.624 3.825 -0.302 1.00 82.94 85 GLU A C 1
ATOM 698 O O . GLU A 1 85 ? 11.285 4.691 0.266 1.00 82.94 85 GLU A O 1
ATOM 703 N N . SER A 1 86 ? 10.652 3.683 -1.631 1.00 80.50 86 SER A N 1
ATOM 704 C CA . SER A 1 86 ? 11.583 4.417 -2.503 1.00 80.50 86 SER A CA 1
ATOM 705 C C . SER A 1 86 ? 11.351 5.930 -2.548 1.00 80.50 86 SER A C 1
ATOM 707 O O . SER A 1 86 ? 12.273 6.688 -2.837 1.00 80.50 86 SER A O 1
ATOM 709 N N . CYS A 1 87 ? 10.118 6.381 -2.302 1.00 76.31 87 CYS A N 1
ATOM 710 C CA . CYS A 1 87 ? 9.777 7.798 -2.278 1.00 76.31 87 CYS A CA 1
ATOM 711 C C . CYS A 1 87 ? 10.056 8.456 -0.916 1.00 76.31 87 CYS A C 1
ATOM 713 O O . CYS A 1 87 ? 9.830 9.657 -0.801 1.00 76.31 87 CYS A O 1
ATOM 715 N N . GLU A 1 88 ? 10.525 7.701 0.088 1.00 76.88 88 GLU A N 1
ATOM 716 C CA . GLU A 1 88 ? 10.869 8.195 1.431 1.00 76.88 88 GLU A CA 1
ATOM 717 C C . GLU A 1 88 ? 9.743 9.022 2.079 1.00 76.88 88 GLU A C 1
ATOM 719 O O . GLU A 1 88 ? 9.990 10.045 2.718 1.00 76.88 88 GLU A O 1
ATOM 724 N N . ILE A 1 89 ? 8.481 8.606 1.909 1.00 76.38 89 ILE A N 1
ATOM 725 C CA . ILE A 1 89 ? 7.340 9.298 2.525 1.00 76.38 89 ILE A CA 1
ATOM 726 C C . ILE A 1 89 ? 6.957 8.560 3.815 1.00 76.38 89 ILE A C 1
ATOM 728 O O . ILE A 1 89 ? 6.193 7.591 3.760 1.00 76.38 89 ILE A O 1
ATOM 732 N N . PRO A 1 90 ? 7.451 8.999 4.989 1.00 79.25 90 PRO A N 1
ATOM 733 C CA . PRO A 1 90 ? 7.265 8.277 6.247 1.00 79.25 90 PRO A CA 1
ATOM 734 C C . PRO A 1 90 ? 5.791 8.142 6.632 1.00 79.25 90 PRO A C 1
ATOM 736 O O . PRO A 1 90 ? 5.400 7.120 7.186 1.00 79.25 90 PRO A O 1
ATOM 739 N N . ASP A 1 91 ? 4.952 9.118 6.281 1.00 82.50 91 ASP A N 1
ATOM 740 C CA . ASP A 1 91 ? 3.515 9.096 6.580 1.00 82.50 91 ASP A CA 1
ATOM 741 C C . ASP A 1 91 ? 2.775 7.978 5.829 1.00 82.50 91 ASP A C 1
ATOM 743 O O . ASP A 1 91 ? 1.797 7.434 6.329 1.00 82.50 91 ASP A O 1
ATOM 747 N N . LEU A 1 92 ? 3.242 7.623 4.627 1.00 83.69 92 LEU A N 1
ATOM 748 C CA . LEU A 1 92 ? 2.687 6.517 3.844 1.00 83.69 92 LEU A CA 1
ATOM 749 C C . LEU A 1 92 ? 3.174 5.166 4.379 1.00 83.69 92 LEU A C 1
ATOM 751 O O . LEU A 1 92 ? 2.381 4.239 4.466 1.00 83.69 92 LEU A O 1
ATOM 755 N N . MET A 1 93 ? 4.443 5.073 4.790 1.00 82.38 93 MET A N 1
ATOM 756 C CA . MET A 1 93 ? 5.031 3.845 5.351 1.00 82.38 93 MET A CA 1
ATOM 757 C C . MET A 1 93 ? 4.570 3.533 6.780 1.00 82.38 93 MET A C 1
ATOM 759 O O . MET A 1 93 ? 4.577 2.379 7.193 1.00 82.38 93 MET A O 1
ATOM 763 N N . SER A 1 94 ? 4.202 4.558 7.549 1.00 85.25 94 SER A N 1
ATOM 764 C CA . SER A 1 94 ? 3.676 4.419 8.914 1.00 85.25 94 SER A CA 1
ATOM 765 C C . SER A 1 94 ? 2.151 4.329 8.963 1.00 85.25 94 SER A C 1
ATOM 767 O O . SER A 1 94 ? 1.576 4.224 10.050 1.00 85.25 94 SER A O 1
ATOM 769 N N . HIS A 1 95 ? 1.487 4.370 7.805 1.00 85.75 95 HIS A N 1
ATOM 770 C CA . HIS A 1 95 ? 0.046 4.215 7.732 1.00 85.75 95 HIS A CA 1
ATOM 771 C C . HIS A 1 95 ? -0.348 2.812 8.240 1.00 85.75 95 HIS A C 1
ATOM 773 O O . HIS A 1 95 ? 0.319 1.836 7.906 1.00 85.75 95 HIS A O 1
ATOM 779 N N . PRO A 1 96 ? -1.424 2.666 9.037 1.00 82.06 96 PRO A N 1
ATOM 780 C CA . PRO A 1 96 ? -1.816 1.382 9.640 1.00 82.06 96 PRO A CA 1
ATOM 781 C C . PRO A 1 96 ? -2.319 0.321 8.644 1.00 82.06 96 PRO A C 1
ATOM 783 O O . PRO A 1 96 ? -2.778 -0.737 9.068 1.00 82.06 96 PRO A O 1
ATOM 786 N N . LEU A 1 97 ? -2.290 0.630 7.350 1.00 79.06 97 LEU A N 1
ATOM 787 C CA . LEU A 1 97 ? -2.824 -0.172 6.258 1.00 79.06 97 LEU A CA 1
ATOM 788 C C . LEU A 1 97 ? -1.647 -0.629 5.417 1.00 79.06 97 LEU A C 1
ATOM 790 O O . LEU A 1 97 ? -1.469 -1.856 5.301 1.00 79.06 97 LEU A O 1
#

Foldseek 3Di:
DLCCCVPPVVVVLVVQVVQWDFDDDPPDPGTDIGGHCVQQDDVLVVVVVCCVVPVDDDPDPPVVVVPDDSDPVVCVCSRVQNSNVVVPPVSVVPPPD

=== Feature glossary ===
Feature key, reading from the visual/contextual features back to the raw sequence:

Rendered structure images. Structure images are PyMOL renders from six orthogonal camera directions. Cartoon representation draws helices as coils and strands as arrows; sticks shows the backbone as bonds; surface shows the solvent-excluded envelope. Rainbow coloring maps sequence position to hue (blue→red, N→C); chain coloring assigns a distinct color per polypeptide.

Contact-map, Ramachandran, and PAE plots. Three diagnostic plots accompany the record. The Cα contact map visualizes the tertiary structure as a 2D adjacency matrix (8 Å cutoff, sequence-local contacts suppressed). The Ramachandran plot shows the distribution of backbone (φ, ψ) torsions, with points in the α and β basins reflecting secondary structure content. The PAE plot shows AlphaFold's inter-residue confidence as a color matrix.

InterPro / GO / CATH / organism. The annotation block draws on four external resources. InterPro: which protein families and domains the sequence belongs to. GO: standardized terms for what the protein does, what process it participates in, and where in the cell it acts. CATH: which structural fold it has in the CATH hierarchy. Organism: the species of origin.

Nearest PDB structures. Structural nearest neighbors (via Foldseek easy-search vs the PDB). Reported per hit: target PDB id, E-value, and alignment TM-score. A TM-score above ~0.5 is the conventional threshold for 'same fold'.

Predicted aligned error. Predicted aligned error is AlphaFold's pairwise confidence. Unlike pLDDT (per-residue), PAE is per-residue-pair and captures whether two parts of the structure are correctly placed relative to each other. Units are ångströms of expected positional error.

Solvent-accessible surface area. SASA measures how much of the protein is reachable by solvent. It is computed by rolling a water-sized probe over the atomic surface and summing the exposed area (Å²). Per-residue SASA distinguishes core (buried, low SASA) from surface (exposed, high SASA) residues; total SASA is a whole-molecule size measure.

B-factor. Crystallographic B-factors measure how much each atom's electron density is smeared out, in Å². They rise in mobile loops and surface residues and fall in the buried interior. In AlphaFold models this column is repurposed to hold pLDDT instead.

pLDDT. For AlphaFold models, the B-factor field carries pLDDT — the model's own estimate of local accuracy on a 0–100 scale. Regions with pLDDT<50 should be treated as essentially unmodeled; they often correspond to intrinsically disordered segments.

Backbone torsions (φ/ψ). φ (phi) and ψ (psi) are the two rotatable backbone dihedrals per residue: φ is the C(i-1)–N–Cα–C torsion, ψ is the N–Cα–C–N(i+1) torsion, both in degrees on (−180°, 180°]. α-helical residues cluster near (−60°, −45°); β-strand residues near (−120°, +130°). A Ramachandran plot is simply a scatter of (φ, ψ) for every residue.

Radius of gyration, Cα contacts, bounding box. Radius of gyration (Rg) is the 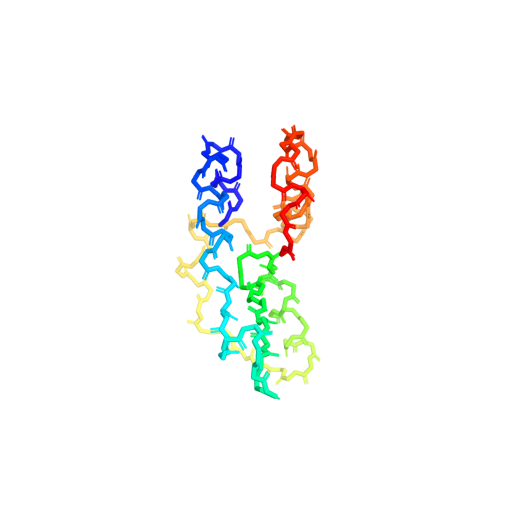root-mean-square distance of Cα atoms from their centroid — a single number for overall size and compactness. A globular domain of N residues has Rg ≈ 2.2·N^0.38 Å; an extended or disordered chain has a much larger Rg. The Cα contact count is the number of residue pairs whose Cα atoms are within 8 Å and are more than four positions apart in sequence — a standard proxy for tertiary packing density. The bounding box is the smallest axis-aligned box enclosing all Cα atoms.

Secondary structure (3-state, P-SEA). Three-state secondary structure (P-SEA) collapses the eight DSSP classes into helix (a), strand (b), and coil (c). P-SEA assigns these from Cα geometry alone — distances and angles — without requiring backbone oxygens, so it works on any Cα trace.

Secondary structure (8-state, DSSP). Secondary structure is the local, repeating backbone conformation. DSSP classifies it into eight states by reading the hydrogen-bond network: three helix types (H, G, I), two β types (E, B), two non-regular types (T, S), and unstructured coil (-).

Foldseek 3Di. The Foldseek 3Di string encodes local tertiary geometry as a 20-letter alphabet — one character per residue — derived from the relative positions of nearby Cα atoms. Unlike the amino-acid sequence, 3Di is a direct function of the 3D structure, so two proteins with the same fold have similar 3Di strings even at low sequence identity.

mmCIF coordinates. Structure coordinates are given as an mmCIF _atom_site loop: one row per atom with element, residue name, chain id, sequence number, and x/y/z position in Å. Only the four main-chain atoms per residue are included here; side chains are omitted to keep the record compact.

Sequence. This is the polypeptide sequence — one letter per residue, N-terminus first. Length ranges from a few dozen residues for small domains to over a thousand for large multi-domain proteins.